Protein AF-A0A8T3XJ07-F1 (afdb_monomer_lite)

Radius of gyration: 19.95 Å; chains: 1; bounding box: 40×30×47 Å

Foldseek 3Di:
DDDDDDDPVVVVVLVVQCVVVVPPDSVVSVVVVVCVVVVPDPDPVCPCVPPDPDDPVRVVVVVVVVPD

Secondary structure (DSSP, 8-state):
-------HHHHHHHHHHHHHHT-SSHHHHHHHHHHHHTT--S--TTTTTTSPPPPHHHHHHHHHHT--

Sequence (68 aa):
MKTVALSDTTWEKLKSMREKEKLDNLNEVIEALLKKSEKVPKSMFGVDKGSKGYSLREHEEFQRDFHE

Structure (mmCIF, N/CA/C/O backbone):
data_AF-A0A8T3XJ07-F1
#
_entry.id   AF-A0A8T3XJ07-F1
#
loop_
_atom_site.group_PDB
_atom_site.id
_atom_site.type_symbol
_atom_site.label_atom_id
_atom_site.label_alt_id
_atom_site.label_comp_id
_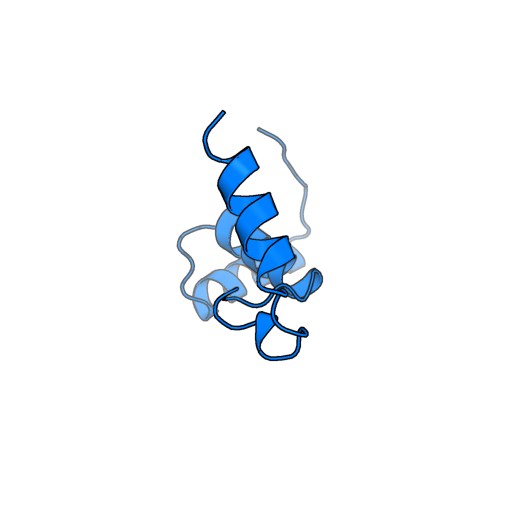atom_site.label_asym_id
_atom_site.label_entity_id
_atom_site.label_seq_id
_atom_site.pdbx_PDB_ins_code
_atom_site.Cartn_x
_atom_site.Cartn_y
_atom_site.Cartn_z
_atom_site.occupancy
_atom_site.B_iso_or_equiv
_atom_site.auth_seq_id
_atom_site.auth_comp_id
_atom_site.auth_asym_id
_atom_site.auth_atom_id
_atom_site.pdbx_PDB_model_num
ATOM 1 N N . MET A 1 1 ? -19.168 0.129 -9.343 1.00 65.25 1 MET A N 1
ATOM 2 C CA . MET A 1 1 ? -18.376 -0.133 -8.122 1.00 65.25 1 MET A CA 1
ATOM 3 C C . MET A 1 1 ? -18.076 -1.624 -8.077 1.00 65.25 1 MET A C 1
ATOM 5 O O . MET A 1 1 ? -19.010 -2.403 -8.209 1.00 65.25 1 MET A O 1
ATOM 9 N N . LYS A 1 2 ? -16.803 -2.024 -8.009 1.00 85.31 2 LYS A N 1
ATOM 10 C CA . LYS A 1 2 ? -16.409 -3.434 -7.849 1.00 85.31 2 LYS A CA 1
ATOM 11 C C . LYS A 1 2 ? -15.951 -3.639 -6.408 1.00 85.31 2 LYS A C 1
ATOM 13 O O . LYS A 1 2 ? -15.357 -2.731 -5.835 1.00 85.31 2 LYS A O 1
ATOM 18 N N . THR A 1 3 ? -16.248 -4.796 -5.833 1.00 89.75 3 THR A N 1
ATOM 19 C CA . THR A 1 3 ? -15.895 -5.136 -4.452 1.00 89.75 3 THR A CA 1
ATOM 20 C C . THR A 1 3 ? -15.027 -6.384 -4.430 1.00 89.75 3 THR A C 1
ATOM 22 O O . THR A 1 3 ? -15.175 -7.277 -5.263 1.00 89.75 3 THR A O 1
ATOM 25 N N . VAL A 1 4 ? -14.101 -6.428 -3.478 1.00 87.25 4 VAL A N 1
ATOM 26 C CA . VAL A 1 4 ? -13.253 -7.588 -3.210 1.00 87.25 4 VAL A CA 1
ATOM 27 C C . VAL A 1 4 ? -13.402 -7.905 -1.733 1.00 87.25 4 VAL A C 1
ATOM 29 O O . VAL A 1 4 ? -13.258 -7.017 -0.893 1.00 87.25 4 VAL A O 1
ATOM 32 N N . ALA A 1 5 ? -13.727 -9.155 -1.418 1.00 92.81 5 ALA A N 1
ATOM 33 C CA . ALA A 1 5 ? -13.760 -9.610 -0.038 1.00 92.81 5 ALA A CA 1
ATOM 34 C C . ALA A 1 5 ? -12.326 -9.798 0.465 1.00 92.81 5 ALA A C 1
ATOM 36 O O . ALA A 1 5 ? -11.494 -10.403 -0.213 1.00 92.81 5 ALA A O 1
ATOM 37 N N . LEU A 1 6 ? -12.044 -9.279 1.656 1.00 92.56 6 LEU A N 1
ATOM 38 C CA . LEU A 1 6 ? -10.744 -9.386 2.305 1.00 92.56 6 LEU A CA 1
ATOM 39 C C . LEU A 1 6 ? -10.903 -10.139 3.621 1.00 92.56 6 LEU A C 1
ATOM 41 O O . LEU A 1 6 ? -11.927 -10.015 4.288 1.00 92.56 6 LEU A O 1
ATOM 45 N N . SER A 1 7 ? -9.877 -10.893 4.008 1.00 96.69 7 SER A N 1
ATOM 46 C CA . SER A 1 7 ? -9.801 -11.418 5.370 1.00 96.69 7 SER A CA 1
ATOM 47 C C . SER A 1 7 ? -9.541 -10.291 6.370 1.00 96.69 7 SER A C 1
ATOM 49 O O . SER A 1 7 ? -8.861 -9.314 6.039 1.00 96.69 7 SER A O 1
ATOM 51 N N . ASP A 1 8 ? -9.990 -10.466 7.614 1.00 95.69 8 ASP A N 1
ATOM 52 C CA . ASP A 1 8 ? -9.772 -9.492 8.694 1.00 95.69 8 ASP A CA 1
ATOM 53 C C . ASP A 1 8 ? -8.285 -9.168 8.880 1.00 95.69 8 ASP A C 1
ATOM 55 O O . ASP A 1 8 ? -7.886 -8.015 9.023 1.00 95.69 8 ASP A O 1
ATOM 59 N N . THR A 1 9 ? -7.421 -10.178 8.770 1.00 96.81 9 THR A N 1
ATOM 60 C CA . THR A 1 9 ? -5.968 -9.986 8.853 1.00 96.81 9 THR A CA 1
ATOM 61 C C . THR A 1 9 ? -5.434 -9.085 7.739 1.00 96.81 9 THR A C 1
ATOM 63 O O . THR A 1 9 ? -4.524 -8.288 7.965 1.00 96.81 9 THR A O 1
ATOM 66 N N . THR A 1 10 ? -5.966 -9.214 6.522 1.00 94.62 10 THR A N 1
ATOM 67 C CA . THR A 1 10 ? -5.566 -8.369 5.385 1.00 94.62 10 THR A CA 1
ATOM 68 C C . THR A 1 10 ? -6.075 -6.946 5.574 1.00 94.62 10 THR A C 1
ATOM 70 O O . THR A 1 10 ? -5.345 -5.991 5.316 1.00 94.62 10 THR A O 1
ATOM 73 N N . TRP A 1 11 ? -7.294 -6.806 6.090 1.00 95.44 11 TRP A N 1
ATOM 74 C CA . TRP A 1 11 ? -7.900 -5.521 6.406 1.00 95.44 11 TRP A CA 1
ATOM 75 C C . TRP A 1 11 ? -7.081 -4.720 7.424 1.00 95.44 11 TRP A C 1
ATOM 77 O O . TRP A 1 11 ? -6.748 -3.562 7.170 1.00 95.44 11 TRP A O 1
ATOM 87 N N . GLU A 1 12 ? -6.664 -5.345 8.527 1.00 96.31 12 GLU A N 1
ATOM 88 C CA . GLU A 1 12 ? -5.829 -4.682 9.537 1.00 96.31 12 GLU A CA 1
ATOM 89 C C . GLU A 1 12 ? -4.458 -4.267 8.987 1.00 96.31 12 GLU A C 1
ATOM 91 O O . GLU A 1 12 ? -3.961 -3.175 9.277 1.00 96.31 12 GLU A O 1
ATOM 96 N N . LYS A 1 13 ? -3.858 -5.088 8.116 1.00 94.62 13 LYS A N 1
ATOM 97 C CA . LYS A 1 13 ? -2.598 -4.733 7.442 1.00 94.62 13 LYS A CA 1
ATOM 98 C C . LYS A 1 13 ? -2.756 -3.505 6.544 1.00 94.62 13 LYS A C 1
ATOM 100 O O . LYS A 1 13 ? -1.881 -2.639 6.560 1.00 94.62 13 LYS A O 1
ATOM 105 N N . LEU A 1 14 ? -3.857 -3.406 5.796 1.00 94.00 14 LEU A N 1
ATOM 106 C CA . LEU A 1 14 ? -4.135 -2.253 4.933 1.00 94.00 14 LEU A CA 1
ATOM 107 C C . LEU A 1 14 ? -4.350 -0.971 5.745 1.00 94.00 14 LEU A C 1
ATOM 109 O O . LEU A 1 14 ? -3.800 0.068 5.378 1.00 94.00 14 LEU A O 1
ATOM 113 N N . LYS A 1 15 ? -5.069 -1.036 6.875 1.00 94.31 15 LYS A N 1
ATOM 114 C CA . LYS A 1 15 ? -5.205 0.115 7.787 1.00 94.31 15 LYS A CA 1
ATOM 115 C C . LYS A 1 15 ? -3.859 0.560 8.346 1.00 94.31 15 LYS A C 1
ATOM 117 O O . LYS A 1 15 ? -3.525 1.737 8.266 1.00 94.31 15 LYS A O 1
ATOM 122 N N . SER A 1 16 ? -3.063 -0.384 8.852 1.00 94.88 16 SER A N 1
ATOM 123 C CA . SER A 1 16 ? -1.738 -0.072 9.396 1.00 94.88 16 SER A CA 1
ATOM 124 C C . SER A 1 16 ? -0.830 0.563 8.339 1.00 94.88 16 SER A C 1
ATOM 126 O O . SER A 1 16 ? -0.073 1.486 8.634 1.00 94.88 16 SER A O 1
ATOM 128 N N . MET A 1 17 ? -0.914 0.101 7.089 1.00 93.00 17 MET A N 1
ATOM 129 C CA . MET A 1 17 ? -0.159 0.681 5.983 1.00 93.00 17 MET A CA 1
ATOM 130 C C . MET A 1 17 ? -0.623 2.101 5.647 1.00 93.00 17 MET A C 1
ATOM 132 O O . MET A 1 17 ? 0.223 2.975 5.466 1.00 93.00 17 MET A O 1
ATOM 136 N N . ARG A 1 18 ? -1.940 2.346 5.623 1.00 94.62 18 ARG A N 1
ATOM 137 C CA . ARG A 1 18 ? -2.515 3.684 5.426 1.00 94.62 18 ARG A CA 1
ATOM 138 C C . ARG A 1 18 ? -1.957 4.685 6.436 1.00 94.62 18 ARG A C 1
ATOM 140 O O . ARG A 1 18 ? -1.526 5.764 6.046 1.00 94.62 18 ARG A O 1
ATOM 147 N N . GLU A 1 19 ? -1.928 4.314 7.715 1.00 93.44 19 GLU A N 1
ATOM 148 C CA . GLU A 1 19 ? -1.413 5.170 8.790 1.00 93.44 19 GLU A CA 1
ATOM 149 C C . GLU A 1 19 ? 0.094 5.418 8.664 1.00 93.44 19 GLU A C 1
ATOM 151 O O . GLU A 1 19 ? 0.549 6.557 8.768 1.00 93.44 19 GLU A O 1
ATOM 156 N N . LYS A 1 20 ? 0.877 4.366 8.391 1.00 92.69 20 LYS A N 1
ATOM 157 C CA . LYS A 1 20 ? 2.338 4.469 8.244 1.00 92.69 20 LYS A CA 1
ATOM 158 C C . LYS A 1 20 ? 2.752 5.343 7.067 1.00 92.69 20 LYS A C 1
ATOM 160 O O . LYS A 1 20 ? 3.716 6.095 7.183 1.00 92.69 20 LYS A O 1
ATOM 165 N N . GLU A 1 21 ? 2.049 5.232 5.943 1.00 88.31 21 GLU A N 1
ATOM 166 C CA . GLU A 1 21 ? 2.351 5.993 4.726 1.00 88.31 21 GLU A CA 1
ATOM 167 C C . GLU A 1 21 ? 1.582 7.321 4.635 1.00 88.31 21 GLU A C 1
ATOM 169 O O . GLU A 1 21 ? 1.797 8.065 3.683 1.00 88.31 21 GLU A O 1
ATOM 174 N N . LYS A 1 22 ? 0.759 7.650 5.645 1.00 91.88 22 LYS A N 1
ATOM 175 C CA . LYS A 1 22 ? -0.081 8.860 5.712 1.00 91.88 22 LYS A CA 1
ATOM 176 C C . LYS A 1 22 ? -0.941 9.052 4.456 1.00 91.88 22 LYS A C 1
ATOM 178 O O . LYS A 1 22 ? -0.972 10.137 3.887 1.00 91.88 22 LYS A O 1
ATOM 183 N N . LEU A 1 23 ? -1.602 7.979 4.027 1.00 92.19 23 LEU A N 1
ATOM 184 C CA . LEU A 1 23 ? -2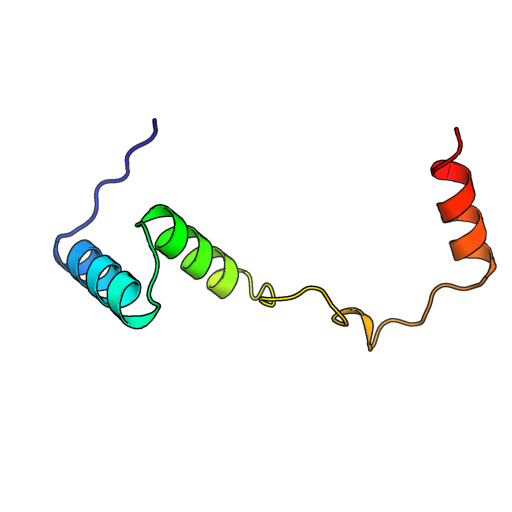.467 7.973 2.846 1.00 92.19 23 LEU A CA 1
ATOM 185 C C . LEU A 1 23 ? -3.913 8.299 3.227 1.00 92.19 23 LEU A C 1
ATOM 187 O O . LEU A 1 23 ? -4.418 7.863 4.270 1.00 92.19 23 LEU A O 1
ATOM 191 N N . ASP A 1 24 ? -4.609 9.027 2.363 1.00 88.56 24 ASP A N 1
ATOM 192 C CA . ASP A 1 24 ? -5.912 9.595 2.700 1.00 88.56 24 ASP A CA 1
ATOM 193 C C . ASP A 1 24 ? -7.014 8.535 2.663 1.00 88.56 24 ASP A C 1
ATOM 195 O O . ASP A 1 24 ? -7.939 8.556 3.481 1.00 88.56 24 ASP A O 1
ATOM 199 N N . ASN A 1 25 ? -6.896 7.539 1.783 1.00 91.81 25 ASN A N 1
ATOM 200 C CA . ASN A 1 25 ? -7.898 6.490 1.597 1.00 91.81 25 ASN A CA 1
ATOM 201 C C . ASN A 1 25 ? -7.276 5.135 1.207 1.00 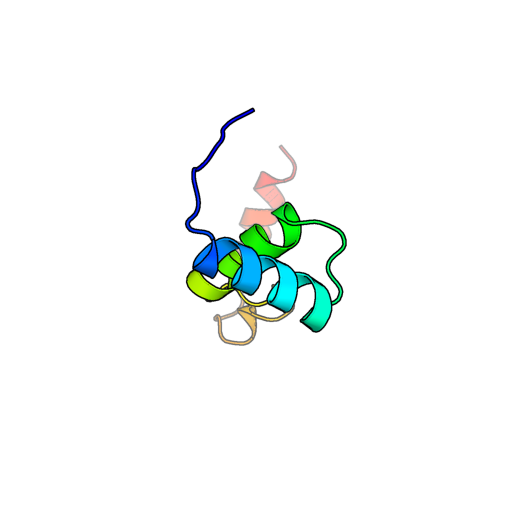91.81 25 ASN A C 1
ATOM 203 O O . ASN A 1 25 ? -6.083 5.008 0.949 1.00 91.81 25 ASN A O 1
ATOM 207 N N . LEU A 1 26 ? -8.101 4.085 1.191 1.00 89.88 26 LEU A N 1
ATOM 208 C CA . LEU A 1 26 ? -7.651 2.727 0.865 1.00 89.88 26 LEU A CA 1
ATOM 209 C C . LEU A 1 26 ? -7.337 2.517 -0.618 1.00 89.88 26 LEU A C 1
ATOM 211 O O . LEU A 1 26 ? -6.551 1.626 -0.929 1.00 89.88 26 LEU A O 1
ATOM 215 N N . ASN A 1 27 ? -7.909 3.317 -1.521 1.00 90.75 27 ASN A N 1
ATOM 216 C CA . ASN A 1 27 ? -7.570 3.218 -2.940 1.00 90.75 27 ASN A CA 1
ATOM 217 C C . ASN A 1 27 ? -6.109 3.619 -3.158 1.00 90.75 27 ASN A C 1
ATOM 219 O O . ASN A 1 27 ? -5.384 2.901 -3.836 1.00 90.75 27 ASN A O 1
ATOM 223 N N . GLU A 1 28 ? -5.641 4.673 -2.491 1.00 91.94 28 GLU A N 1
ATOM 224 C CA . GLU A 1 28 ? -4.230 5.076 -2.521 1.00 91.94 28 GLU A CA 1
ATOM 225 C C . GLU A 1 28 ? -3.297 3.994 -1.972 1.00 91.94 28 GLU A C 1
ATOM 227 O O . GLU A 1 28 ? -2.212 3.778 -2.510 1.00 91.94 28 GLU A O 1
ATOM 232 N N . VAL A 1 29 ? -3.722 3.265 -0.934 1.00 93.69 29 VAL A N 1
ATOM 233 C CA . VAL A 1 29 ? -2.959 2.123 -0.406 1.00 93.69 29 VAL A CA 1
ATOM 234 C C . VAL A 1 29 ? -2.839 1.026 -1.465 1.00 93.69 29 VAL A C 1
ATOM 236 O O . VAL A 1 29 ? -1.751 0.492 -1.679 1.00 93.69 29 VAL A O 1
ATOM 239 N N . ILE A 1 30 ? -3.943 0.698 -2.143 1.00 91.44 30 ILE A N 1
ATOM 240 C CA . ILE A 1 30 ? -3.968 -0.313 -3.207 1.00 91.44 30 ILE A CA 1
ATOM 241 C C . ILE A 1 30 ? -3.073 0.123 -4.372 1.00 91.44 30 ILE A C 1
ATOM 243 O O . ILE A 1 30 ? -2.235 -0.657 -4.816 1.00 91.44 30 ILE A O 1
ATOM 247 N N . GLU A 1 31 ? -3.180 1.369 -4.828 1.00 90.56 31 GLU A N 1
ATOM 248 C CA . GLU A 1 31 ? -2.328 1.906 -5.892 1.00 90.56 31 GLU A CA 1
ATOM 249 C C . GLU A 1 31 ? -0.844 1.900 -5.511 1.00 90.56 31 GLU A C 1
ATOM 251 O O . GLU A 1 31 ? 0.004 1.537 -6.326 1.00 90.56 31 GLU A O 1
ATOM 256 N N . ALA A 1 32 ? -0.506 2.264 -4.271 1.00 89.00 32 ALA A N 1
ATOM 257 C CA . ALA A 1 32 ? 0.867 2.223 -3.781 1.00 89.00 32 ALA A CA 1
ATOM 258 C C . ALA A 1 32 ? 1.425 0.791 -3.761 1.00 89.00 32 ALA A C 1
ATOM 260 O O . ALA A 1 32 ? 2.590 0.574 -4.106 1.00 89.00 32 ALA A O 1
ATOM 261 N N . LEU A 1 33 ? 0.603 -0.193 -3.383 1.00 90.56 33 LEU A N 1
ATOM 262 C CA . LEU A 1 33 ? 0.963 -1.610 -3.430 1.00 90.56 33 LEU A CA 1
ATOM 263 C C . LEU A 1 33 ? 1.160 -2.103 -4.866 1.00 90.56 33 LEU A C 1
ATOM 265 O O . LEU A 1 33 ? 2.155 -2.778 -5.133 1.00 90.56 33 LEU A O 1
ATOM 269 N N . LEU A 1 34 ? 0.271 -1.724 -5.787 1.00 89.81 34 LEU A N 1
ATOM 270 C CA . LEU A 1 34 ? 0.390 -2.067 -7.205 1.00 89.81 34 LEU A CA 1
ATOM 271 C C . LEU A 1 34 ? 1.673 -1.481 -7.805 1.00 89.81 34 LEU A C 1
ATOM 273 O O . LEU A 1 34 ? 2.501 -2.239 -8.308 1.00 89.81 34 LEU A O 1
ATOM 277 N N . LYS A 1 35 ? 1.933 -0.180 -7.613 1.00 86.94 35 LYS A N 1
ATOM 278 C CA . LYS A 1 35 ? 3.172 0.477 -8.070 1.00 86.94 35 LYS A CA 1
ATOM 279 C C . L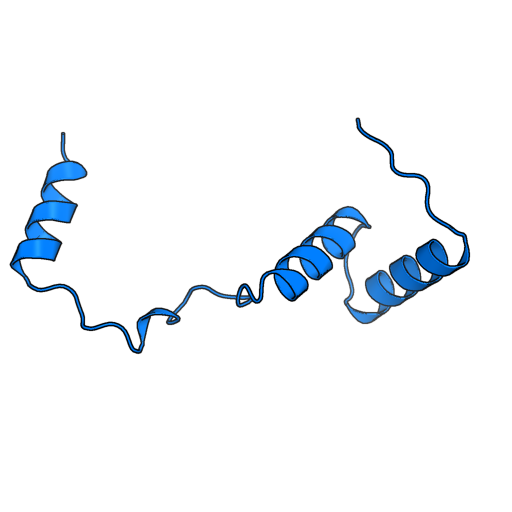YS A 1 35 ? 4.431 -0.208 -7.533 1.00 86.94 35 LYS A C 1
ATOM 281 O O . LYS A 1 35 ? 5.393 -0.407 -8.274 1.00 86.94 35 LYS A O 1
ATOM 286 N N . LYS A 1 36 ? 4.428 -0.609 -6.253 1.00 86.06 36 LYS A N 1
ATOM 287 C CA . LYS A 1 36 ? 5.530 -1.379 -5.649 1.00 86.06 36 LYS A CA 1
ATOM 288 C C . LYS A 1 36 ? 5.704 -2.747 -6.309 1.00 86.06 36 LYS A C 1
ATOM 290 O O . LYS A 1 36 ? 6.840 -3.141 -6.562 1.00 86.06 36 LYS A O 1
ATOM 295 N N . SER A 1 37 ? 4.611 -3.463 -6.583 1.00 85.31 37 SER A N 1
ATOM 296 C CA . SER A 1 37 ? 4.665 -4.780 -7.236 1.00 85.31 37 SER A CA 1
ATOM 297 C C . SER A 1 37 ? 5.159 -4.708 -8.681 1.00 85.31 37 SER A C 1
ATOM 299 O O . SER A 1 37 ? 5.916 -5.574 -9.110 1.00 85.31 37 SER A O 1
ATOM 301 N N . GLU A 1 38 ? 4.826 -3.634 -9.393 1.00 82.50 38 GLU A N 1
ATOM 302 C CA . GLU A 1 38 ? 5.235 -3.403 -10.781 1.00 82.50 38 GLU A CA 1
ATOM 303 C C . GLU A 1 38 ? 6.674 -2.862 -10.901 1.00 82.50 38 GLU A C 1
ATOM 305 O O . GLU A 1 38 ? 7.154 -2.625 -12.006 1.00 82.50 38 GLU A O 1
ATOM 310 N N . LYS A 1 39 ? 7.390 -2.667 -9.777 1.00 72.94 39 LYS A N 1
ATOM 311 C CA . LYS A 1 39 ? 8.701 -1.983 -9.707 1.00 72.94 39 LYS A CA 1
ATOM 312 C C . LYS A 1 39 ? 8.696 -0.603 -10.377 1.00 72.94 39 LYS A C 1
ATOM 314 O O . LYS A 1 39 ? 9.752 -0.110 -10.774 1.00 72.94 39 LYS A O 1
ATOM 319 N N . VAL A 1 40 ? 7.533 0.035 -10.488 1.00 65.25 40 VAL A N 1
ATOM 320 C CA . VAL A 1 40 ? 7.417 1.344 -11.127 1.00 65.25 40 VAL A CA 1
ATOM 321 C C . VAL A 1 40 ? 7.999 2.382 -10.166 1.00 65.25 40 VAL A C 1
ATOM 323 O O . VAL A 1 40 ? 7.531 2.502 -9.026 1.00 65.25 40 VAL A O 1
ATOM 326 N N . PRO A 1 41 ? 9.047 3.120 -10.56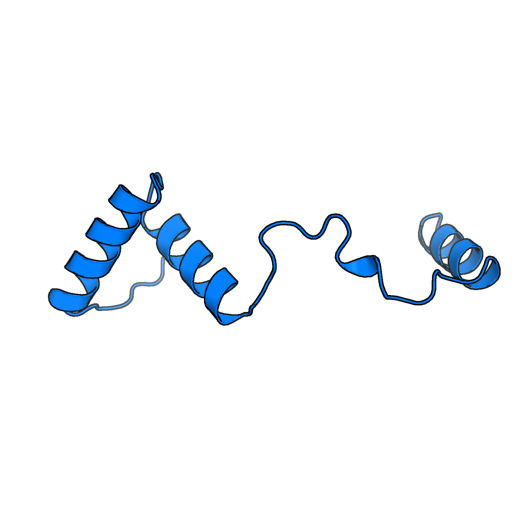8 1.00 62.34 41 PRO A N 1
ATOM 327 C CA . PRO A 1 41 ? 9.627 4.138 -9.713 1.00 62.34 41 PRO A CA 1
ATOM 328 C C . PRO A 1 41 ? 8.593 5.230 -9.420 1.00 62.34 41 PRO A C 1
ATOM 330 O O . PRO A 1 41 ? 7.792 5.607 -10.272 1.00 62.34 41 PRO A O 1
ATOM 333 N N . LYS A 1 42 ? 8.630 5.776 -8.197 1.00 62.78 42 LYS A N 1
ATOM 334 C CA . LYS A 1 42 ? 7.712 6.846 -7.752 1.00 62.78 42 LYS A CA 1
ATOM 335 C C . LYS A 1 42 ? 7.776 8.107 -8.630 1.00 62.78 42 LYS A C 1
ATOM 337 O O . LYS A 1 42 ? 6.860 8.918 -8.580 1.00 62.78 42 LYS A O 1
ATOM 342 N N . SER A 1 43 ? 8.854 8.274 -9.398 1.00 64.06 43 SER A N 1
ATOM 343 C CA . SER A 1 43 ? 9.055 9.344 -10.367 1.00 64.06 43 SER A CA 1
ATOM 344 C C . SER A 1 43 ? 9.678 8.773 -11.638 1.00 64.06 43 SER A C 1
ATOM 346 O O . SER A 1 43 ? 10.675 8.055 -11.573 1.00 64.06 43 SER A O 1
ATOM 348 N N . MET A 1 44 ? 9.110 9.140 -12.786 1.00 66.25 44 MET A N 1
ATOM 349 C CA . MET A 1 44 ? 9.689 8.897 -14.112 1.00 66.25 44 MET A CA 1
ATOM 350 C C . MET A 1 44 ? 10.710 9.986 -14.491 1.00 66.25 44 MET A C 1
ATOM 352 O O . MET A 1 44 ? 11.246 10.004 -15.595 1.00 66.25 44 MET A O 1
ATOM 356 N N . PHE A 1 45 ? 11.006 10.928 -13.592 1.00 61.47 45 PHE A N 1
ATOM 357 C CA . PHE A 1 45 ? 12.011 11.948 -13.850 1.00 61.47 45 PHE A CA 1
ATOM 358 C C . PHE A 1 45 ? 13.414 11.332 -13.773 1.00 61.47 45 PHE A C 1
ATOM 360 O O . PHE A 1 45 ? 13.899 10.980 -12.698 1.00 61.47 45 PHE A O 1
ATOM 367 N N . GLY A 1 46 ? 14.073 11.198 -14.926 1.00 59.84 46 GLY A N 1
ATOM 368 C CA . GLY A 1 46 ? 15.438 10.680 -15.019 1.00 59.84 46 GLY A CA 1
ATOM 369 C C . GLY A 1 46 ? 15.570 9.155 -15.001 1.00 59.84 46 GLY A C 1
ATOM 370 O O . GLY A 1 46 ? 16.696 8.674 -14.873 1.00 59.84 46 GLY A O 1
ATOM 371 N N . VAL A 1 47 ? 14.480 8.390 -15.174 1.00 62.78 47 VAL A N 1
ATOM 372 C CA . VAL A 1 47 ? 14.584 6.937 -15.456 1.00 62.78 47 VAL A CA 1
ATOM 373 C C . VAL A 1 47 ? 15.352 6.654 -16.750 1.00 62.78 47 VAL A C 1
ATOM 375 O O . VAL A 1 47 ? 15.913 5.576 -16.909 1.00 62.78 47 VAL A O 1
ATOM 378 N N . ASP A 1 48 ? 15.456 7.660 -17.617 1.00 57.97 48 ASP A N 1
ATOM 379 C CA . ASP A 1 48 ? 16.156 7.604 -18.896 1.00 57.97 48 ASP A CA 1
ATOM 380 C C . ASP A 1 48 ? 17.657 7.938 -18.805 1.00 57.97 48 ASP A C 1
ATOM 382 O O . ASP A 1 48 ? 18.348 7.997 -19.814 1.00 57.97 48 ASP A O 1
ATOM 386 N N . LYS A 1 49 ? 18.221 8.129 -17.600 1.00 57.69 49 LYS A N 1
ATOM 387 C CA . LYS A 1 49 ? 19.648 8.485 -17.418 1.00 57.69 49 LYS A CA 1
ATOM 388 C C . LYS A 1 49 ? 20.654 7.443 -17.945 1.00 57.69 49 LYS A C 1
ATOM 390 O O . LYS A 1 49 ? 21.855 7.693 -17.878 1.00 57.69 49 LYS A O 1
ATOM 395 N N . GLY A 1 50 ? 20.189 6.293 -18.436 1.00 56.66 50 GLY A N 1
ATOM 396 C CA . GLY A 1 50 ? 21.011 5.240 -19.036 1.00 56.66 50 GLY A CA 1
ATOM 397 C C . GLY A 1 50 ? 20.558 4.779 -20.423 1.00 56.66 50 GLY A C 1
ATOM 398 O O . GLY A 1 50 ? 21.164 3.850 -20.957 1.00 56.66 50 GLY A O 1
ATOM 399 N N . SER A 1 51 ? 19.520 5.377 -21.014 1.00 58.53 51 SER A N 1
ATOM 400 C CA . SER A 1 51 ? 19.207 5.118 -22.418 1.00 58.53 51 SER A CA 1
ATOM 401 C C . SER A 1 51 ? 20.141 5.950 -23.296 1.00 58.53 51 SER A C 1
ATOM 403 O O . SER A 1 51 ? 20.561 7.056 -22.943 1.00 58.53 51 SER A O 1
ATOM 405 N N . LYS A 1 52 ? 20.550 5.393 -24.439 1.00 60.47 52 LYS A N 1
ATOM 406 C CA . LYS A 1 52 ? 21.229 6.188 -25.464 1.00 60.47 52 LYS A CA 1
ATOM 407 C C . LYS A 1 52 ? 20.260 7.296 -25.864 1.00 60.47 52 LYS A C 1
ATOM 409 O O . LYS A 1 52 ? 19.176 6.982 -26.342 1.00 60.47 52 LYS A O 1
ATOM 414 N N . GLY A 1 53 ? 20.645 8.552 -25.644 1.00 60.50 53 GLY A N 1
ATOM 415 C CA . GLY A 1 53 ? 19.841 9.692 -26.069 1.00 60.50 53 GLY A CA 1
ATOM 416 C C . GLY A 1 53 ? 19.464 9.555 -27.543 1.00 60.50 53 GLY A C 1
ATOM 417 O O . GLY A 1 53 ? 20.288 9.112 -28.347 1.00 60.50 53 GLY A O 1
ATOM 418 N N . TYR A 1 54 ? 18.219 9.901 -27.866 1.00 64.88 54 TYR A N 1
ATOM 419 C CA . TYR A 1 54 ? 17.723 9.902 -29.236 1.00 64.88 54 TYR A CA 1
ATOM 420 C C . TYR A 1 54 ? 18.671 10.694 -30.137 1.00 64.88 54 TYR A C 1
ATOM 422 O O . TYR A 1 54 ? 19.142 11.781 -29.785 1.00 64.88 54 TYR A O 1
ATOM 430 N N . SER A 1 55 ? 18.969 10.140 -31.304 1.00 71.56 55 SER A N 1
ATOM 431 C CA . SER A 1 55 ? 19.654 10.869 -32.359 1.00 71.56 55 SER A CA 1
ATOM 432 C C . SER A 1 55 ? 18.813 12.075 -32.789 1.00 71.56 55 SER A C 1
ATOM 434 O O . SER A 1 55 ? 17.588 12.081 -32.664 1.00 71.56 55 SER A O 1
ATOM 436 N N . LEU A 1 56 ? 19.470 13.106 -33.329 1.00 72.38 56 LEU A N 1
ATOM 437 C CA . LEU A 1 56 ? 18.795 14.315 -33.818 1.00 72.38 56 LEU A CA 1
ATOM 438 C C . LEU A 1 56 ? 17.643 13.979 -34.780 1.00 72.38 56 LEU A C 1
ATOM 440 O O . LEU A 1 56 ? 16.575 14.575 -34.707 1.00 72.38 56 LEU A O 1
ATOM 444 N N . ARG A 1 57 ? 17.836 12.956 -35.615 1.00 74.94 57 ARG A N 1
ATOM 445 C CA . ARG A 1 57 ? 16.826 12.470 -36.550 1.00 74.94 57 ARG A CA 1
ATOM 446 C C . ARG A 1 57 ? 15.591 11.895 -35.850 1.00 74.94 57 ARG A C 1
ATOM 448 O O . ARG A 1 57 ? 14.480 12.206 -36.255 1.00 74.94 57 ARG A O 1
ATOM 455 N N . GLU A 1 58 ? 15.772 11.093 -34.804 1.00 75.44 58 GLU A N 1
ATOM 456 C CA . GLU A 1 58 ? 14.651 10.539 -34.029 1.00 75.44 58 GLU A CA 1
ATOM 457 C C . GLU A 1 58 ? 13.880 11.655 -33.310 1.00 75.44 58 GLU A C 1
ATOM 459 O O . GLU A 1 58 ? 12.655 11.619 -33.244 1.00 75.44 58 GLU A O 1
ATOM 464 N N . HIS A 1 59 ? 14.575 12.694 -32.834 1.00 75.25 59 HIS A N 1
ATOM 465 C CA . HIS A 1 59 ? 13.920 13.863 -32.245 1.00 75.25 59 HIS A CA 1
ATOM 466 C C . HIS A 1 59 ? 13.066 14.635 -33.265 1.00 75.25 59 HIS A C 1
ATOM 468 O O . HIS A 1 59 ? 11.931 15.007 -32.969 1.00 75.25 59 HIS A O 1
ATOM 474 N N . GLU A 1 60 ? 13.590 14.843 -34.474 1.00 77.00 60 GLU A N 1
ATOM 475 C CA . GLU A 1 60 ? 12.887 15.520 -35.571 1.00 77.00 60 GLU A CA 1
ATOM 476 C C . GLU A 1 60 ? 11.711 14.709 -36.143 1.00 77.00 60 GLU A C 1
ATOM 478 O O . GLU A 1 60 ? 10.778 15.291 -36.699 1.00 77.00 60 GLU A O 1
ATOM 483 N N . GLU A 1 61 ? 11.757 13.378 -36.050 1.00 76.69 61 GLU A N 1
ATOM 484 C CA . GLU A 1 61 ? 10.636 12.495 -36.397 1.00 76.69 61 GLU A CA 1
ATOM 485 C C . GLU A 1 61 ? 9.527 12.604 -35.331 1.00 76.69 61 GLU A C 1
ATOM 487 O O . GLU A 1 61 ? 8.386 12.898 -35.680 1.00 76.69 61 GLU A O 1
ATOM 492 N N . PHE A 1 62 ? 9.861 12.548 -34.034 1.00 72.94 62 PHE A N 1
ATOM 493 C CA . PHE A 1 62 ? 8.883 12.747 -32.950 1.00 72.94 62 PHE A CA 1
ATOM 494 C C . PHE A 1 62 ? 8.182 14.111 -32.981 1.00 72.94 62 PHE A C 1
ATOM 496 O O . PHE A 1 62 ? 7.001 14.211 -32.651 1.00 72.94 62 PHE A O 1
ATOM 503 N N . GLN A 1 63 ? 8.902 15.179 -33.334 1.00 70.12 63 GLN A N 1
ATOM 504 C CA . GLN A 1 63 ? 8.308 16.516 -33.408 1.00 70.12 63 GLN A CA 1
ATOM 505 C C . GLN A 1 63 ? 7.387 16.698 -34.616 1.00 70.12 63 GLN A C 1
ATOM 507 O O . GLN A 1 63 ? 6.480 17.525 -34.556 1.00 70.12 63 GLN A O 1
ATOM 512 N N . ARG A 1 64 ? 7.590 15.936 -35.696 1.00 70.56 64 ARG A N 1
ATOM 513 C CA . ARG A 1 64 ? 6.709 15.976 -36.869 1.00 70.56 64 ARG A CA 1
ATOM 514 C C . ARG A 1 64 ? 5.340 15.374 -36.571 1.00 70.56 64 ARG A C 1
ATOM 516 O O . ARG A 1 64 ? 4.342 16.009 -36.887 1.00 70.56 64 ARG A O 1
ATOM 523 N N . ASP A 1 65 ? 5.304 14.242 -35.873 1.00 59.06 65 ASP A N 1
ATOM 524 C CA . ASP A 1 65 ? 4.055 13.556 -35.509 1.00 59.06 65 ASP A CA 1
ATOM 525 C C . ASP A 1 65 ? 3.172 14.368 -34.540 1.00 59.06 65 ASP A C 1
ATOM 527 O O . ASP A 1 65 ? 1.971 14.137 -34.441 1.00 59.06 65 ASP A O 1
ATOM 531 N N . PHE A 1 66 ? 3.746 15.337 -33.817 1.00 57.38 66 PHE A N 1
ATOM 532 C CA . PHE A 1 66 ? 3.007 16.210 -32.893 1.00 57.38 66 PHE A CA 1
ATOM 533 C C . PHE A 1 66 ? 2.331 17.415 -33.564 1.00 57.38 66 PHE A C 1
ATOM 535 O O . PHE A 1 66 ? 1.580 18.136 -32.903 1.00 57.38 66 PHE A O 1
ATOM 542 N N . HIS A 1 67 ? 2.628 17.667 -34.839 1.00 56.47 67 HIS A N 1
ATOM 543 C CA . HIS A 1 67 ? 2.184 18.853 -35.569 1.00 56.47 67 HIS A CA 1
ATOM 544 C C . HIS A 1 67 ? 1.296 18.543 -36.790 1.00 56.47 67 HIS A C 1
ATOM 546 O O . HIS A 1 67 ? 1.037 19.459 -37.573 1.00 56.47 67 HIS A O 1
ATOM 552 N N . GLU A 1 68 ? 0.795 17.308 -36.924 1.00 51.31 68 GLU A N 1
ATOM 553 C CA . GLU A 1 68 ? -0.330 16.958 -37.817 1.00 51.31 68 GLU A CA 1
ATOM 554 C C . GLU A 1 68 ? -1.695 17.041 -37.116 1.00 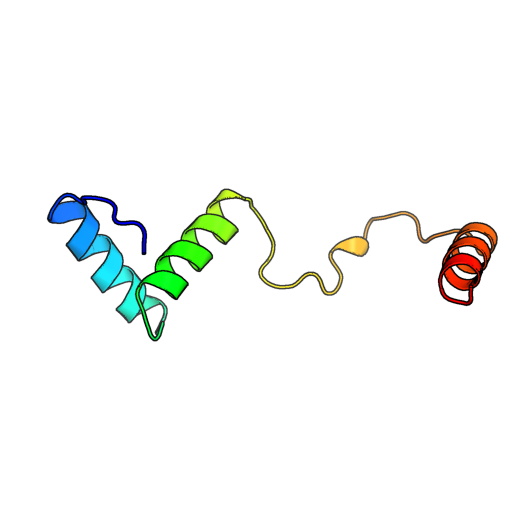51.31 68 GLU A C 1
ATOM 556 O O . GLU A 1 68 ? -1.796 16.668 -35.923 1.00 51.31 68 GLU A O 1
#

pLDDT: mean 79.51, std 14.18, range [51.31, 96.81]